Protein 3BBZ (pdb70)

Sequence (96 aa):
GQKVMITKMITDSVANPQMKQAFEQRLAKASTEDALNDIKRDIIRSAIGQKVMITKMITDSSVANPQMKQAFEQRLAKASTEDALNDIKRDIIRSAI

Secondary structure (DSSP, 8-state):
-HHHHHHHHHHHH--SHHHHHHHHHHHHT--SHHHHHHHHHHHHHHT-/-HHHHHHHHHHHH---HHHHHHHHHHHHH--SHHHHHHHHHHHHHHT-

Radius of gyration: 13.41 Å; Cα contacts (8 Å, |Δi|>4): 82; chains: 2; bounding box: 26×40×26 Å

InterPro domains:
  IPR004897 P/V phosphoprotein, paramyxoviral [PF03210] (233-387)

CATH classification: 1.10.8.10

Nearest PDB structures (foldseek):
  3bbz-assembly1_A  TM=1.021E+00  e=3.964E-06  Mumps orthorubulavirus
  4kyc-assembly1_A  TM=9.540E-01  e=2.856E-02  Escherichia coli K-12
  9ir4-assembly1_C  TM=9.599E-01  e=1.755E-01  Henipavirus nipahense
  9ir3-assembly1_C  TM=9.675E-01  e=1.998E-01  Henipavirus nipahense
  9cgi-assembly1_C  TM=9.646E-01  e=1.872E-01  Henipavirus nipahense

Solvent-accessible surface area: 6239 Å² total; per-re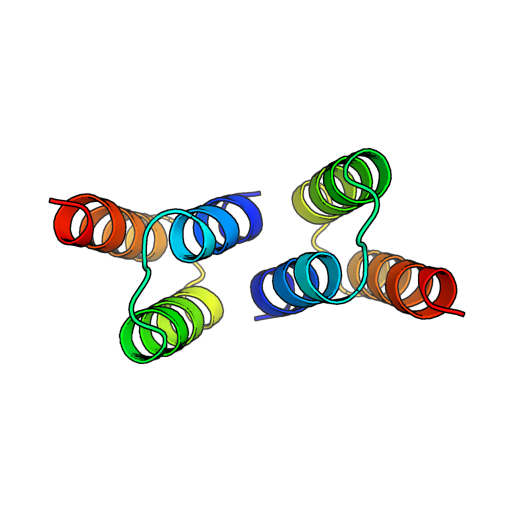sidue (Å²): 61,67,36,0,77,0,2,57,71,0,55,121,52,9,97,80,89,140,83,63,107,62,18,18,114,91,0,19,143,18,92,87,137,114,33,16,66,59,2,45,97,29,4,116,143,59,70,182,60,76,40,0,77,0,2,60,67,0,60,120,52,10,99,76,86,136,80,47,105,63,15,16,138,94,0,27,187,11,98,75,136,101,35,20,65,61,3,42,99,30,3,113,148,58,69,179

Organism: Mumps virus genotype A (strain Jeryl-Lynn) (NCBI:txid11168)

Structure (mmCIF, N/CA/C/O backbone):
data_3BBZ
#
_entry.id   3BBZ
#
_cell.length_a   23.992
_cell.length_b   55.485
_cell.length_c   60.019
_cell.angle_alpha   90.00
_cell.angle_beta   90.00
_cell.angle_gamma   90.00
#
_symmetry.space_group_name_H-M   'P 21 21 21'
#
loop_
_entity.id
_entity.type
_entity.pdbx_description
1 polymer 'P protein'
2 non-polymer 'BROMIDE ION'
3 non-polymer 'FORMIC ACID'
4 water water
#
loop_
_atom_site.group_PDB
_atom_site.id
_atom_site.type_symbol
_atom_site.label_atom_id
_atom_site.label_alt_id
_atom_site.label_comp_id
_atom_site.label_asym_id
_atom_site.label_entity_id
_atom_site.label_seq_id
_atom_site.pdbx_PDB_ins_code
_atom_site.Cartn_x
_atom_site.Cartn_y
_atom_site.Cartn_z
_atom_site.occupancy
_atom_site.B_iso_or_equiv
_atom_site.auth_seq_id
_atom_site.auth_comp_id
_atom_site.auth_asym_id
_atom_site.auth_atom_id
_atom_site.pdbx_PDB_model_num
ATOM 1 N N . GLY A 1 2 ? 48.870 7.655 24.369 1.00 18.98 344 GLY A N 1
ATOM 2 C CA . GLY A 1 2 ? 48.113 8.544 23.396 1.00 17.48 344 GLY A CA 1
ATOM 3 C C . GLY A 1 2 ? 47.118 7.779 22.513 1.00 16.48 344 GLY A C 1
ATOM 4 O O . GLY A 1 2 ? 46.977 8.065 21.314 1.00 15.68 344 GLY A O 1
ATOM 5 N N . GLN A 1 3 ? 46.397 6.846 23.137 1.00 15.03 345 GLN A N 1
ATOM 6 C CA . GLN A 1 3 ? 45.533 5.904 22.447 1.00 13.70 345 GLN A CA 1
ATOM 7 C C . GLN A 1 3 ? 44.388 6.495 21.634 1.00 11.49 345 GLN A C 1
ATOM 8 O O . GLN A 1 3 ? 44.063 5.963 20.615 1.00 12.19 345 GLN A O 1
ATOM 14 N N . LYS A 1 4 ? 43.777 7.577 22.059 1.00 9.13 346 LYS A N 1
ATOM 15 C CA . LYS A 1 4 ? 42.664 8.110 21.279 1.00 8.80 346 LYS A CA 1
ATOM 16 C C . LYS A 1 4 ? 43.050 8.652 19.918 1.00 6.69 346 LYS A C 1
ATOM 17 O O . LYS A 1 4 ? 42.258 8.556 18.995 1.00 7.98 346 LYS A O 1
ATOM 23 N N . VAL A 1 5 ? 44.215 9.265 19.821 1.00 5.09 347 VAL A N 1
ATOM 24 C CA . VAL A 1 5 ? 44.758 9.755 18.538 1.00 3.61 347 VAL A CA 1
ATOM 25 C C . VAL A 1 5 ? 45.072 8.556 17.665 1.00 3.31 347 VAL A C 1
ATOM 26 O O . VAL A 1 5 ? 44.642 8.513 16.524 1.00 2.00 347 VAL A O 1
ATOM 30 N N . MET A 1 6 ? 45.789 7.579 18.233 1.00 4.42 348 MET A N 1
ATOM 31 C CA . MET A 1 6 ? 46.143 6.339 17.540 1.00 4.43 348 MET A CA 1
ATOM 32 C C . MET A 1 6 ? 44.920 5.614 17.003 1.00 3.20 348 MET A C 1
ATOM 33 O O . MET A 1 6 ? 44.903 5.228 15.833 1.00 2.98 348 MET A O 1
ATOM 38 N N . ILE A 1 7 ? 43.897 5.412 17.848 1.00 2.30 349 ILE A N 1
ATOM 39 C CA . ILE A 1 7 ? 42.658 4.701 17.416 1.00 2.00 349 ILE A CA 1
ATOM 40 C C . ILE A 1 7 ? 41.850 5.546 16.438 1.00 2.41 349 ILE A C 1
ATOM 41 O O . ILE A 1 7 ? 41.258 4.977 15.523 1.00 2.95 349 ILE A O 1
ATOM 46 N N . THR A 1 8 ? 41.850 6.882 16.560 1.00 2.00 350 THR A N 1
ATOM 47 C CA . THR A 1 8 ? 41.205 7.695 15.521 1.00 3.51 350 THR A CA 1
ATOM 48 C C . THR A 1 8 ? 41.887 7.481 14.163 1.00 4.52 350 THR A C 1
ATOM 49 O O . THR A 1 8 ? 41.208 7.365 13.176 1.00 4.19 350 THR A O 1
ATOM 53 N N . LYS A 1 9 ? 43.225 7.383 14.147 1.00 4.97 351 LYS A N 1
ATOM 54 C CA . LYS A 1 9 ? 43.955 7.114 12.907 1.00 5.06 351 LYS A CA 1
ATOM 55 C C . LYS A 1 9 ? 43.713 5.719 12.410 1.00 5.65 351 LYS A C 1
ATOM 56 O O . LYS A 1 9 ? 43.638 5.513 11.185 1.00 5.44 351 LYS A O 1
ATOM 62 N N . MET A 1 10 ? 43.573 4.757 13.324 1.00 5.38 352 MET A N 1
ATOM 63 C CA . MET A 1 10 ? 43.166 3.409 12.914 1.00 7.95 352 MET A CA 1
ATOM 64 C C . MET A 1 10 ? 41.868 3.387 12.145 1.00 5.52 352 MET A C 1
ATOM 65 O O . MET A 1 10 ? 41.732 2.682 11.165 1.00 5.78 352 MET A O 1
ATOM 70 N N . ILE A 1 11 ? 40.910 4.156 12.604 1.00 5.94 353 ILE A N 1
ATOM 71 C CA . ILE A 1 11 ? 39.594 4.160 12.006 1.00 5.51 353 ILE A CA 1
ATOM 72 C C . ILE A 1 11 ? 39.693 4.757 10.608 1.00 7.21 353 ILE A C 1
ATOM 73 O O . ILE A 1 11 ? 39.216 4.173 9.634 1.00 8.46 353 ILE A O 1
ATOM 78 N N . THR A 1 12 ? 40.307 5.939 10.516 1.00 9.32 354 THR A N 1
ATOM 79 C CA . THR A 1 12 ? 40.561 6.618 9.232 1.00 10.52 354 THR A CA 1
ATOM 80 C C . THR A 1 12 ? 41.231 5.680 8.198 1.00 11.48 354 THR A C 1
ATOM 81 O O . THR A 1 12 ? 40.801 5.612 7.032 1.00 11.72 354 THR A O 1
ATOM 85 N N . ASP A 1 13 ? 42.217 4.896 8.645 1.00 12.24 355 ASP A N 1
ATOM 86 C CA . ASP A 1 13 ? 43.010 4.059 7.750 1.00 14.16 355 ASP A CA 1
ATOM 87 C C . ASP A 1 13 ? 42.312 2.782 7.319 1.00 16.05 355 ASP A C 1
ATOM 88 O O . ASP A 1 13 ? 42.563 2.286 6.219 1.00 15.72 355 ASP A O 1
ATOM 93 N N . SER A 1 14 ? 41.471 2.246 8.201 1.00 16.76 356 SER A N 1
ATOM 94 C CA . SER A 1 14 ? 41.006 0.904 8.080 1.00 20.23 356 SER A CA 1
ATOM 95 C C . SER A 1 14 ? 39.565 0.900 7.582 1.00 21.02 356 SER A C 1
ATOM 96 O O . SER A 1 14 ? 39.208 0.131 6.701 1.00 21.11 356 SER A O 1
ATOM 99 N N . VAL A 1 15 ? 38.752 1.764 8.174 1.00 22.58 357 VAL A N 1
ATOM 100 C CA . VAL A 1 15 ? 37.314 1.856 7.874 1.00 23.49 357 VAL A CA 1
ATOM 101 C C . VAL A 1 15 ? 37.060 2.845 6.722 1.00 23.88 357 VAL A C 1
ATOM 102 O O . VAL A 1 15 ? 37.223 4.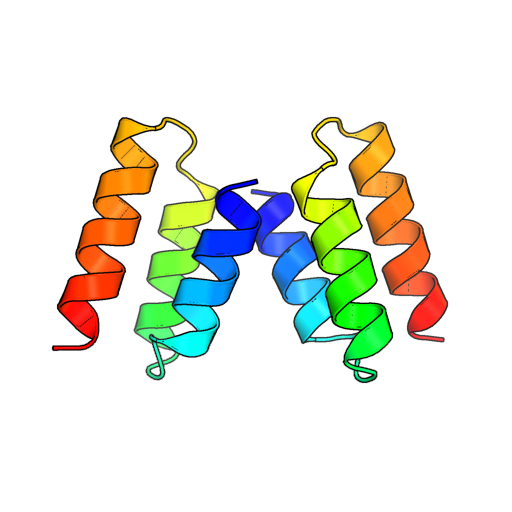077 6.870 1.00 24.35 357 VAL A O 1
ATOM 106 N N . ALA A 1 16 ? 36.683 2.276 5.568 1.00 24.83 358 ALA A N 1
ATOM 107 C CA . ALA A 1 16 ? 36.395 3.036 4.343 1.00 24.48 358 ALA A CA 1
ATOM 108 C C . ALA A 1 16 ? 34.930 3.440 4.269 1.00 23.89 358 ALA A C 1
ATOM 109 O O . ALA A 1 16 ? 34.615 4.484 3.682 1.00 25.26 358 ALA A O 1
ATOM 111 N N . ASN A 1 17 ? 34.031 2.637 4.862 1.00 21.98 359 ASN A N 1
ATOM 112 C CA . ASN A 1 17 ? 32.602 2.954 4.811 1.00 18.43 359 ASN A CA 1
ATOM 113 C C . ASN A 1 17 ? 32.256 4.065 5.829 1.00 16.34 359 ASN A C 1
ATOM 114 O O . ASN A 1 17 ? 32.503 3.917 7.045 1.00 15.42 359 ASN A O 1
ATOM 119 N N . PRO A 1 18 ? 31.774 5.215 5.315 1.00 14.51 360 PRO A N 1
ATOM 120 C CA . PRO A 1 18 ? 31.644 6.437 6.122 1.00 12.79 360 PRO A CA 1
ATOM 121 C C . PRO A 1 18 ? 30.662 6.330 7.291 1.00 10.66 360 PRO A C 1
ATOM 122 O O . PRO A 1 18 ? 30.886 6.944 8.316 1.00 8.28 360 PRO A O 1
ATOM 126 N N . GLN A 1 19 ? 29.630 5.502 7.169 1.00 9.12 361 GLN A N 1
ATOM 127 C CA . GLN A 1 19 ? 28.725 5.309 8.289 1.00 8.62 361 GLN A CA 1
ATOM 128 C C . GLN A 1 19 ? 29.393 4.481 9.397 1.00 6.95 361 GLN A C 1
ATOM 129 O O . GLN A 1 19 ? 29.244 4.782 10.586 1.00 5.82 361 GLN A O 1
ATOM 135 N N . MET A 1 20 ? 30.168 3.461 9.018 1.00 6.44 362 MET A N 1
ATOM 136 C CA . MET A 1 20 ? 30.912 2.671 10.026 1.00 6.38 362 MET A CA 1
ATOM 137 C C . MET A 1 20 ? 31.950 3.541 10.721 1.00 5.30 362 MET A C 1
ATOM 138 O O . MET A 1 20 ? 32.189 3.419 11.935 1.00 5.40 362 MET A O 1
ATOM 143 N N . LYS A 1 21 ? 32.503 4.479 9.962 1.00 5.58 363 LYS A N 1
ATOM 144 C CA . LYS A 1 21 ? 33.561 5.371 10.434 1.00 6.30 363 LYS A CA 1
ATOM 145 C C . LYS A 1 21 ? 32.995 6.295 11.477 1.00 5.55 363 LYS A C 1
ATOM 146 O O . LYS A 1 21 ? 33.607 6.447 12.523 1.00 5.50 363 LYS A O 1
ATOM 152 N N . GLN A 1 22 ? 31.817 6.885 11.203 1.00 6.83 364 GLN A N 1
ATOM 153 C CA . GLN A 1 22 ? 31.111 7.808 12.153 1.00 7.17 364 GLN A CA 1
ATOM 154 C C . GLN A 1 22 ? 30.710 7.096 13.424 1.00 5.38 364 GLN A C 1
ATOM 155 O O . GLN A 1 22 ? 30.778 7.703 14.481 1.00 3.91 364 GLN A O 1
ATOM 161 N N . ALA A 1 23 ? 30.260 5.830 13.311 1.00 3.75 365 ALA A N 1
ATOM 162 C CA . ALA A 1 23 ? 29.853 5.027 14.487 1.00 3.31 365 ALA A CA 1
ATOM 163 C C . ALA A 1 23 ? 31.021 4.682 15.387 1.00 2.94 365 ALA A C 1
ATOM 164 O O . ALA A 1 23 ? 30.907 4.815 16.606 1.00 2.01 365 ALA A O 1
ATOM 166 N N . PHE A 1 24 ? 32.164 4.292 14.785 1.00 2.93 366 PHE A N 1
ATOM 167 C CA . PHE A 1 24 ? 33.389 3.998 15.550 1.00 2.96 366 PHE A CA 1
ATOM 168 C C . PHE A 1 24 ? 33.908 5.242 16.278 1.00 3.56 366 PHE A C 1
ATOM 169 O O . PHE A 1 24 ? 34.351 5.175 17.444 1.00 3.36 366 PHE A O 1
ATOM 177 N N . GLU A 1 25 ? 33.805 6.393 15.612 1.00 4.57 367 GLU A N 1
ATOM 178 C CA . GLU A 1 25 ? 34.290 7.654 16.185 1.00 4.67 367 GLU A CA 1
ATOM 179 C C . GLU A 1 25 ? 33.349 8.107 17.307 1.00 5.22 367 GLU A C 1
ATOM 180 O O . GLU A 1 25 ? 33.797 8.654 18.317 1.00 4.72 367 GLU A O 1
ATOM 186 N N . GLN A 1 26 ? 32.039 7.881 17.141 1.00 3.93 368 GLN A N 1
ATOM 187 C CA . GLN A 1 26 ? 31.103 8.090 18.249 1.00 4.72 368 GLN A CA 1
ATOM 188 C C . GLN A 1 26 ? 31.447 7.160 19.396 1.00 5.31 368 GLN A C 1
ATOM 189 O O . GLN A 1 26 ? 31.484 7.594 20.510 1.00 6.08 368 GLN A O 1
ATOM 195 N N . ARG A 1 27 ? 31.682 5.875 19.106 1.00 6.17 369 ARG A N 1
ATOM 196 C CA . ARG A 1 27 ? 32.139 4.899 20.106 1.00 7.66 369 ARG A CA 1
ATOM 197 C C . ARG A 1 27 ? 33.423 5.325 20.826 1.00 6.77 369 ARG A C 1
ATOM 198 O O . ARG A 1 27 ? 33.515 5.297 22.053 1.00 6.83 369 ARG A O 1
ATOM 206 N N . LEU A 1 28 ? 34.422 5.756 20.058 1.00 6.77 370 LEU A N 1
ATOM 207 C CA . LEU A 1 28 ? 35.685 6.130 20.623 1.00 5.37 370 LEU A CA 1
ATOM 208 C C . LEU A 1 28 ? 35.578 7.378 21.492 1.00 6.23 370 LEU A C 1
ATOM 209 O O . LEU A 1 28 ? 36.177 7.425 22.570 1.00 4.75 370 LEU A O 1
ATOM 214 N N . ALA A 1 29 ? 34.789 8.351 21.044 1.00 5.86 371 ALA A N 1
ATOM 215 C CA . ALA A 1 29 ? 34.634 9.609 21.775 1.00 6.92 371 ALA A CA 1
ATOM 216 C C . ALA A 1 29 ? 34.006 9.399 23.177 1.00 7.77 371 ALA A C 1
ATOM 217 O O . ALA A 1 29 ? 34.237 10.198 24.085 1.00 8.11 371 ALA A O 1
ATOM 219 N N . LYS A 1 30 ? 33.238 8.315 23.335 1.00 8.10 372 LYS A N 1
ATOM 220 C CA . LYS A 1 30 ? 32.445 8.048 24.529 1.00 9.52 3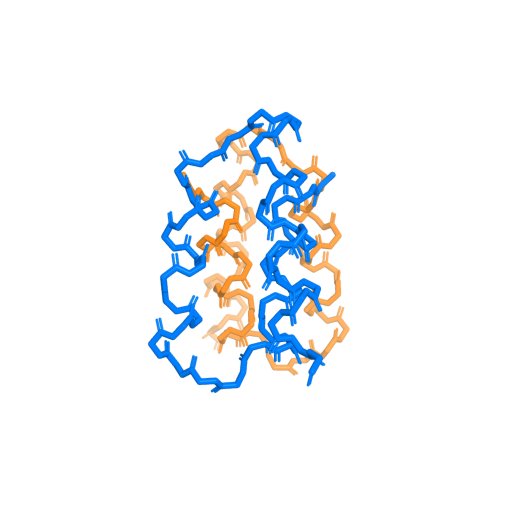72 LYS A CA 1
ATOM 221 C C . LYS A 1 30 ? 33.055 7.006 25.425 1.00 9.80 372 LYS A C 1
ATOM 222 O O . LYS A 1 30 ? 32.347 6.549 26.310 1.00 11.26 372 LYS A O 1
ATOM 228 N N . ALA A 1 31 ? 34.285 6.556 25.142 1.00 9.25 373 ALA A N 1
ATOM 229 C CA . ALA A 1 31 ? 34.993 5.546 25.941 1.00 9.95 373 ALA A CA 1
ATOM 230 C C . ALA A 1 31 ? 36.342 6.110 26.390 1.00 11.03 373 ALA A C 1
ATOM 231 O O . ALA A 1 31 ? 36.956 6.918 25.698 1.00 10.73 373 ALA A O 1
ATOM 233 N N . SER A 1 32 ? 36.822 5.668 27.534 1.00 10.91 374 SER A N 1
ATOM 234 C CA . SER A 1 32 ? 38.097 6.154 27.975 1.00 12.22 374 SER A CA 1
ATOM 235 C C . SER A 1 32 ? 38.932 5.124 28.725 1.00 11.93 374 SER A C 1
ATOM 236 O O . SER A 1 32 ? 40.133 5.347 28.922 1.00 13.98 374 SER A O 1
ATOM 239 N N . THR A 1 33 ? 38.338 4.013 29.146 1.00 9.96 375 THR A N 1
ATOM 240 C CA . THR A 1 33 ? 39.091 3.056 29.964 1.00 8.24 375 THR A CA 1
ATOM 241 C C . THR A 1 33 ? 39.826 2.090 29.045 1.00 7.78 375 THR A C 1
ATOM 242 O O . THR A 1 33 ? 39.424 1.917 27.892 1.00 4.84 375 THR A O 1
ATOM 246 N N . GLU A 1 34 ? 40.860 1.433 29.579 1.00 7.43 376 GLU A N 1
ATOM 247 C CA . GLU A 1 34 ? 41.723 0.564 28.790 1.00 8.04 376 GLU A CA 1
ATOM 248 C C . GLU A 1 34 ? 40.907 -0.602 28.220 1.00 7.13 376 GLU A C 1
ATOM 249 O O . GLU A 1 34 ? 41.092 -0.961 27.044 1.00 6.98 376 GLU A O 1
ATOM 255 N N . ASP A 1 35 ? 39.985 -1.140 29.034 1.00 7.56 377 ASP A N 1
ATOM 256 C CA . ASP A 1 35 ? 39.050 -2.198 28.650 1.00 7.98 377 ASP A CA 1
ATOM 257 C C . ASP A 1 35 ? 38.193 -1.819 27.443 1.00 7.99 377 ASP A C 1
ATOM 258 O O . ASP A 1 35 ? 38.151 -2.569 26.476 1.00 9.16 377 ASP A O 1
ATOM 263 N N . ALA A 1 36 ? 37.537 -0.656 27.498 1.00 6.13 378 ALA A N 1
ATOM 264 C CA . ALA A 1 36 ? 36.692 -0.161 26.412 1.00 5.25 378 ALA A CA 1
ATOM 265 C C . ALA A 1 36 ? 37.469 0.106 25.143 1.00 5.25 378 ALA A C 1
ATOM 266 O O . ALA A 1 36 ? 36.977 -0.182 24.043 1.00 5.53 378 ALA A O 1
ATOM 268 N N . LEU A 1 37 ? 38.665 0.672 25.292 1.00 4.67 379 LEU A N 1
ATOM 269 C CA . LEU A 1 37 ? 39.502 0.983 24.143 1.00 5.33 379 LEU A CA 1
ATOM 270 C C . LEU A 1 37 ? 39.996 -0.284 23.436 1.00 4.90 379 LEU A C 1
ATOM 271 O O . LEU A 1 37 ? 39.960 -0.331 22.203 1.00 5.44 379 LEU A O 1
ATOM 276 N N . ASN A 1 38 ? 40.345 -1.329 24.199 1.00 3.02 380 ASN A N 1
ATOM 277 C CA . ASN A 1 38 ? 40.764 -2.613 23.626 1.00 3.08 380 ASN A CA 1
ATOM 278 C C . ASN A 1 38 ? 39.643 -3.256 22.800 1.00 2.84 380 ASN A C 1
ATOM 279 O O . ASN A 1 38 ? 39.887 -3.807 21.717 1.00 3.63 380 ASN A O 1
ATOM 284 N N . ASP A 1 39 ? 38.421 -3.152 23.314 1.00 3.72 381 ASP A N 1
ATOM 285 C CA . ASP A 1 39 ? 37.233 -3.683 22.644 1.00 4.48 381 ASP A CA 1
ATOM 286 C C . ASP A 1 39 ? 36.945 -2.936 21.327 1.00 4.33 381 ASP A C 1
ATOM 287 O O . ASP A 1 39 ? 36.629 -3.554 20.314 1.00 4.87 381 ASP A O 1
ATOM 292 N N . ILE A 1 40 ? 37.113 -1.620 21.326 1.00 3.65 382 ILE A N 1
ATOM 293 C CA . ILE A 1 40 ? 37.006 -0.846 20.086 1.00 3.67 382 ILE A CA 1
ATOM 294 C C . ILE A 1 40 ? 38.094 -1.229 19.077 1.00 3.29 382 ILE A C 1
ATOM 295 O O . ILE A 1 40 ? 37.797 -1.524 17.934 1.00 3.39 382 ILE A O 1
ATOM 300 N N . LYS A 1 41 ? 39.346 -1.276 19.530 1.00 3.35 383 LYS A N 1
ATOM 301 C CA . LYS A 1 41 ? 40.469 -1.794 18.734 1.00 2.80 383 LYS A CA 1
ATOM 302 C C . LYS A 1 41 ? 40.238 -3.194 18.191 1.00 3.69 383 LYS A C 1
ATOM 303 O O . LYS A 1 41 ? 40.465 -3.449 16.987 1.00 3.02 383 LYS A O 1
ATOM 309 N N . ARG A 1 4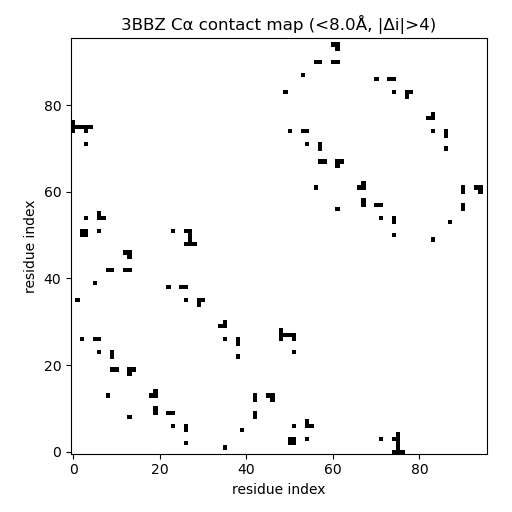2 ? 39.734 -4.081 19.053 1.00 3.64 384 ARG A N 1
ATOM 310 C CA . ARG A 1 42 ? 39.382 -5.437 18.619 1.00 4.40 384 ARG A CA 1
ATOM 311 C C . ARG A 1 42 ? 38.391 -5.369 17.432 1.00 4.37 384 ARG A C 1
ATOM 312 O O . ARG A 1 42 ? 38.597 -6.033 16.411 1.00 3.59 384 ARG A O 1
ATOM 320 N N . ASP A 1 43 ? 37.326 -4.570 17.557 1.00 4.62 385 ASP A N 1
ATOM 321 C CA . ASP A 1 43 ? 36.336 -4.511 16.457 1.00 4.72 385 ASP A CA 1
ATOM 322 C C . ASP A 1 43 ? 36.824 -3.808 15.190 1.00 3.83 385 ASP A C 1
ATOM 323 O O . ASP A 1 43 ? 36.379 -4.185 14.125 1.00 5.14 385 ASP A O 1
ATOM 328 N N . ILE A 1 44 ? 37.689 -2.796 15.298 1.00 3.30 386 ILE A N 1
ATOM 329 C CA . ILE A 1 44 ? 38.380 -2.186 14.141 1.00 3.88 386 ILE A CA 1
ATOM 330 C C . ILE A 1 44 ? 39.224 -3.212 13.372 1.00 4.61 386 ILE A C 1
ATOM 331 O O . ILE A 1 44 ? 39.116 -3.351 12.133 1.00 5.11 386 ILE A O 1
ATOM 336 N N . ILE A 1 45 ? 39.997 -4.009 14.111 1.00 6.15 387 ILE A N 1
ATOM 337 C CA . ILE A 1 45 ? 40.874 -5.028 13.488 1.00 6.31 387 ILE A CA 1
ATOM 338 C C . ILE A 1 45 ? 40.053 -6.072 12.735 1.00 7.05 387 ILE A C 1
ATOM 339 O O . ILE A 1 45 ? 40.402 -6.448 11.624 1.00 7.07 387 ILE A O 1
ATOM 344 N N . ARG A 1 46 ? 38.983 -6.553 13.358 1.00 8.52 388 ARG A N 1
ATOM 345 C CA . ARG A 1 46 ? 38.059 -7.541 12.775 1.00 10.08 388 ARG A CA 1
ATOM 346 C C . ARG A 1 46 ? 37.372 -7.052 11.502 1.00 13.29 388 ARG A C 1
ATOM 347 O O . ARG A 1 46 ? 37.152 -7.842 10.576 1.00 12.30 388 ARG A O 1
ATOM 355 N N . SER A 1 47 ? 36.992 -5.761 11.495 1.00 16.31 389 SER A N 1
ATOM 356 C CA . SER A 1 47 ? 36.193 -5.158 10.432 1.00 20.20 389 SER A CA 1
ATOM 357 C C . SER A 1 47 ? 36.915 -5.082 9.112 1.00 22.49 389 SER A C 1
ATOM 358 O O . SER A 1 47 ? 36.261 -5.001 8.073 1.00 24.31 389 SER A O 1
ATOM 361 N N . ALA A 1 48 ? 38.245 -5.120 9.161 1.00 25.12 390 ALA A N 1
ATOM 362 C CA . ALA A 1 48 ? 39.092 -5.228 7.973 1.00 27.17 390 ALA A CA 1
ATOM 363 C C . ALA A 1 48 ? 39.490 -6.667 7.567 1.00 28.35 390 ALA A C 1
ATOM 364 O O . ALA A 1 48 ? 40.482 -6.851 6.839 1.00 29.03 390 ALA A O 1
ATOM 366 N N . ILE A 1 49 ? 38.755 -7.685 8.027 1.00 29.03 391 ILE A N 1
ATOM 367 C CA . ILE A 1 49 ? 39.015 -9.075 7.584 1.00 29.69 391 ILE A CA 1
ATOM 368 C C . ILE A 1 49 ? 38.051 -9.542 6.483 1.00 30.32 391 ILE A C 1
ATOM 369 O O . ILE A 1 49 ? 38.025 -8.981 5.384 1.00 31.54 391 ILE A O 1
ATOM 374 N N . GLY B 1 2 ? 35.255 13.782 24.467 1.00 15.13 344 GLY B N 1
ATOM 375 C CA . GLY B 1 2 ? 35.830 13.403 23.095 1.00 14.94 344 GLY B CA 1
ATOM 376 C C . GLY B 1 2 ? 36.744 14.364 22.293 1.00 14.53 344 GLY B C 1
ATOM 377 O O . GLY B 1 2 ? 36.781 14.311 21.055 1.00 14.54 344 GLY B O 1
ATOM 378 N N . GLN B 1 3 ? 37.493 15.220 22.986 1.00 13.24 345 GLN B N 1
ATOM 379 C CA . GLN B 1 3 ? 38.320 16.257 22.347 1.00 12.24 345 GLN B CA 1
ATOM 380 C C . GLN B 1 3 ? 39.495 15.678 21.524 1.00 10.57 345 GLN B C 1
ATOM 381 O O . GLN B 1 3 ? 39.832 16.207 20.461 1.00 9.47 345 GLN B O 1
ATOM 387 N N . LYS B 1 4 ? 40.114 14.584 21.967 1.00 8.83 346 LYS B N 1
ATOM 388 C CA . LYS B 1 4 ? 41.230 14.057 21.194 1.00 8.29 346 LYS B CA 1
ATOM 389 C C . LYS B 1 4 ? 40.816 13.569 19.824 1.00 7.43 346 LYS B C 1
ATOM 390 O O . LYS B 1 4 ? 41.541 13.812 18.847 1.00 8.25 346 LYS B O 1
ATOM 396 N N . VAL B 1 5 ? 39.652 12.915 19.748 1.00 5.83 347 VAL B N 1
ATOM 397 C CA . VAL B 1 5 ? 39.088 12.409 18.487 1.00 4.45 347 VAL B CA 1
ATOM 398 C C . VAL B 1 5 ? 38.748 13.610 17.591 1.00 3.98 347 VAL B C 1
ATOM 399 O O . VAL B 1 5 ? 39.155 13.648 16.422 1.00 2.00 347 VAL B O 1
ATOM 403 N N . MET B 1 6 ? 38.066 14.599 18.179 1.00 3.19 348 MET B N 1
ATOM 404 C CA . MET B 1 6 ? 37.744 15.850 17.469 1.00 4.08 348 MET B CA 1
ATOM 405 C C . MET B 1 6 ? 38.965 16.576 16.908 1.00 2.00 348 MET B C 1
ATOM 406 O O . MET B 1 6 ? 38.994 16.905 15.727 1.00 2.00 348 MET B O 1
ATOM 411 N N . ILE B 1 7 ? 39.965 16.815 17.745 1.00 2.00 349 ILE B N 1
ATOM 412 C CA . ILE B 1 7 ? 41.216 17.482 17.279 1.00 2.00 349 ILE B CA 1
ATOM 413 C C . ILE B 1 7 ? 42.025 16.621 16.320 1.00 2.46 349 ILE B C 1
ATOM 414 O O . ILE B 1 7 ? 42.646 17.172 15.437 1.00 2.99 349 ILE B O 1
ATOM 419 N N . THR B 1 8 ? 42.050 15.292 16.464 1.00 2.15 350 THR B N 1
ATOM 420 C CA . THR B 1 8 ? 42.725 14.456 15.422 1.00 3.98 350 THR B CA 1
ATOM 421 C C . THR B 1 8 ? 42.062 14.690 14.045 1.00 4.32 350 THR B C 1
ATOM 422 O O . THR B 1 8 ? 42.739 14.886 13.058 1.00 3.87 350 THR B O 1
ATOM 426 N N . LYS B 1 9 ? 40.728 14.707 13.999 1.00 5.52 351 LYS B N 1
ATOM 427 C CA . LYS B 1 9 ? 40.039 15.016 12.749 1.00 4.63 351 LYS B CA 1
ATOM 428 C C . LYS B 1 9 ? 40.315 16.398 12.256 1.00 6.60 351 LYS B C 1
ATOM 429 O O . LYS B 1 9 ? 40.400 16.583 11.024 1.00 6.54 351 LYS B O 1
ATOM 435 N N . MET B 1 10 ? 40.418 17.384 13.163 1.00 6.52 352 MET B N 1
ATOM 436 C CA . MET B 1 10 ? 40.742 18.759 12.756 1.00 8.84 352 MET B CA 1
ATOM 437 C C . MET B 1 10 ? 42.047 18.813 12.000 1.00 6.99 352 MET B C 1
ATOM 438 O O . MET B 1 10 ? 42.162 19.493 10.979 1.00 6.91 352 MET B O 1
ATOM 443 N N . ILE B 1 11 ? 43.044 18.130 12.539 1.00 6.89 353 ILE B N 1
ATOM 444 C CA . ILE B 1 11 ? 44.368 18.024 11.903 1.00 7.18 353 ILE B CA 1
ATOM 445 C C . ILE B 1 11 ? 44.265 17.388 10.499 1.00 7.27 353 ILE B C 1
ATOM 446 O O . ILE B 1 11 ? 44.755 17.943 9.506 1.00 7.20 353 ILE B O 1
ATOM 451 N N . THR B 1 12 ? 43.631 16.222 10.441 1.00 9.08 354 THR B N 1
ATOM 452 C CA . THR B 1 12 ? 43.360 15.511 9.165 1.00 10.53 354 THR B CA 1
ATOM 453 C C . THR B 1 12 ? 42.687 16.423 8.153 1.00 11.61 354 THR B C 1
ATOM 454 O O . THR B 1 12 ? 43.112 16.463 6.969 1.00 12.37 354 THR B O 1
ATOM 458 N N . ASP B 1 13 ? 41.698 17.210 8.604 1.00 12.37 355 ASP B N 1
ATOM 459 C CA . ASP B 1 13 ? 40.926 18.069 7.683 1.00 14.15 355 ASP B CA 1
ATOM 460 C C . ASP B 1 13 ? 41.675 19.316 7.229 1.00 15.38 355 ASP B C 1
ATOM 461 O O . ASP B 1 13 ? 41.539 19.737 6.103 1.00 15.32 355 ASP B O 1
ATOM 466 N N . SER B 1 14 ? 42.395 19.933 8.150 1.00 16.41 356 SER B N 1
ATOM 467 C CA A SER B 1 14 ? 42.926 21.279 7.966 0.50 17.87 356 SER B CA 1
ATOM 468 C CA B SER B 1 14 ? 42.922 21.280 7.945 0.50 18.16 356 SER B CA 1
ATOM 469 C C . SER B 1 14 ? 44.340 21.248 7.405 1.00 18.74 356 SER B C 1
ATOM 470 O O . SER B 1 14 ? 44.680 21.996 6.491 1.00 19.40 356 SER B O 1
ATOM 475 N N . VAL B 1 15 ? 45.161 20.386 7.988 1.00 19.57 357 VAL B N 1
ATOM 476 C CA . VAL B 1 15 ? 46.595 20.411 7.745 1.00 19.89 357 VAL B CA 1
ATOM 477 C C . VAL B 1 15 ? 46.983 19.501 6.577 1.00 19.90 357 VAL B C 1
ATOM 478 O O . VAL B 1 15 ? 46.916 18.268 6.702 1.00 20.64 357 VAL B O 1
ATOM 482 N N . ALA B 1 16 ? 47.397 20.103 5.453 1.00 19.95 358 ALA B N 1
ATOM 483 C CA . ALA B 1 16 ? 47.713 19.318 4.247 1.00 19.81 358 ALA B CA 1
ATOM 484 C C . ALA B 1 16 ? 49.185 18.893 4.210 1.00 19.42 358 ALA B C 1
ATOM 485 O O . ALA B 1 16 ? 49.526 17.873 3.613 1.00 19.81 358 ALA B O 1
ATOM 487 N N . ASN B 1 17 ? 50.058 19.657 4.862 1.00 17.48 359 ASN B N 1
ATOM 488 C CA . ASN B 1 17 ? 51.458 19.279 4.890 1.00 15.16 359 ASN B CA 1
ATOM 489 C C . ASN B 1 17 ? 51.713 18.099 5.867 1.00 13.72 359 ASN B C 1
ATOM 490 O O . ASN B 1 17 ? 51.513 18.223 7.080 1.00 13.56 359 ASN B O 1
ATOM 495 N N . PRO B 1 18 ? 52.130 16.942 5.341 1.00 12.49 360 PRO B N 1
ATOM 496 C CA . PRO B 1 18 ? 52.214 15.730 6.170 1.00 11.63 360 PRO B CA 1
ATOM 497 C C . PRO B 1 18 ? 53.214 15.857 7.324 1.00 9.97 360 PRO B C 1
ATOM 498 O O . PRO B 1 18 ? 53.035 15.229 8.365 1.00 9.94 360 PRO B O 1
ATOM 502 N N . GLN B 1 19 ? 54.231 16.692 7.170 1.00 8.34 361 GLN B N 1
ATOM 503 C CA . GLN B 1 19 ? 55.165 16.906 8.265 1.00 7.93 361 GLN B CA 1
ATOM 504 C C . GLN B 1 19 ? 54.554 17.681 9.428 1.00 6.26 361 GLN B C 1
ATOM 505 O O . GLN B 1 19 ? 54.807 17.357 10.591 1.00 4.07 361 GLN B O 1
ATOM 511 N N . MET B 1 20 ? 53.763 18.704 9.108 1.00 5.80 362 MET B N 1
ATOM 512 C CA . MET B 1 20 ? 53.034 19.480 10.129 1.00 7.32 362 MET B CA 1
ATOM 513 C C . MET B 1 20 ? 51.977 18.631 10.795 1.00 6.08 362 MET B C 1
ATOM 514 O O . MET B 1 20 ? 51.736 18.732 11.965 1.00 6.29 362 MET B O 1
ATOM 519 N N . LYS B 1 21 ? 51.343 17.794 10.002 1.00 6.82 363 LYS B N 1
ATOM 520 C CA . LYS B 1 21 ? 50.350 16.833 10.467 1.00 7.95 363 LYS B CA 1
ATOM 521 C C . LYS B 1 21 ? 50.944 15.836 11.499 1.00 6.33 363 LYS B C 1
ATOM 522 O O . LYS B 1 21 ? 50.345 15.659 12.566 1.00 4.93 363 LYS B O 1
ATOM 530 N N . GLN B 1 22 ? 52.090 15.197 11.185 1.00 6.28 364 GLN B N 1
ATOM 531 C CA . GLN B 1 22 ? 52.827 14.318 12.153 1.00 7.45 364 GLN B CA 1
ATOM 532 C C . GLN B 1 22 ? 53.212 15.087 13.436 1.00 5.26 364 GLN B C 1
ATOM 533 O O . GLN B 1 22 ? 53.090 14.534 14.521 1.00 4.20 364 GLN B O 1
ATOM 539 N N . ALA B 1 23 ? 53.724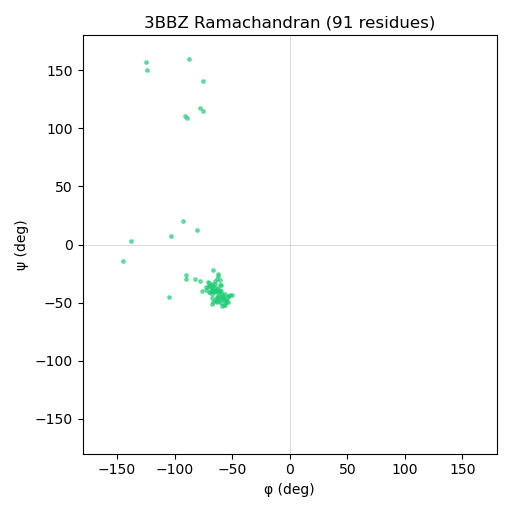 16.325 13.299 1.00 3.46 365 ALA B N 1
ATOM 540 C CA . ALA B 1 23 ? 54.087 17.137 14.471 1.00 2.19 365 ALA B CA 1
ATOM 541 C C . ALA B 1 23 ? 52.863 17.457 15.325 1.00 2.09 365 ALA B C 1
ATOM 542 O O . ALA B 1 23 ? 52.928 17.294 16.557 1.00 2.00 365 ALA B O 1
ATOM 544 N N . PHE B 1 24 ? 51.744 17.885 14.686 1.00 2.00 366 PHE B N 1
ATOM 545 C CA . PHE B 1 24 ? 50.532 18.151 15.445 1.00 2.92 366 PHE B CA 1
ATOM 546 C C . PHE B 1 24 ? 50.020 16.907 16.214 1.00 4.33 366 PHE B C 1
ATOM 547 O O . PHE B 1 24 ? 49.584 17.000 17.388 1.00 4.37 366 PHE B O 1
ATOM 555 N N . GLU B 1 25 ? 50.108 15.736 15.564 1.00 5.63 367 GLU B N 1
ATOM 556 C CA . GLU B 1 25 ? 49.626 14.471 16.162 1.00 6.22 367 GLU B CA 1
ATOM 557 C C . GLU B 1 25 ? 50.544 14.014 17.324 1.00 5.52 367 GLU B C 1
ATOM 558 O O . GLU B 1 25 ? 50.055 13.457 18.314 1.00 4.16 367 GLU B O 1
ATOM 564 N N . GLN B 1 26 ? 51.863 14.241 17.187 1.00 5.16 368 GLN B N 1
ATOM 565 C CA . GLN B 1 26 ? 52.785 14.026 18.312 1.00 6.19 368 GLN B CA 1
ATOM 566 C C . GLN B 1 26 ? 52.435 14.927 19.499 1.00 6.32 368 GLN B C 1
ATOM 567 O O . GLN B 1 26 ? 52.439 14.488 20.632 1.00 7.38 368 GLN B O 1
ATOM 573 N N . ARG B 1 27 ? 52.133 16.185 19.204 1.00 8.00 369 ARG B N 1
ATOM 574 C CA . ARG B 1 27 ? 51.731 17.197 20.182 1.00 9.23 369 ARG B CA 1
ATOM 575 C C . ARG B 1 27 ? 50.442 16.743 20.843 1.00 7.99 369 ARG B C 1
ATOM 576 O O . ARG B 1 27 ? 50.323 16.748 22.076 1.00 7.85 369 ARG B O 1
ATOM 584 N N . LEU B 1 28 ? 49.465 16.334 20.026 1.00 6.82 370 LEU B N 1
ATOM 585 C CA . LEU B 1 28 ? 48.159 15.956 20.545 1.00 5.71 370 LEU B CA 1
ATOM 586 C C . LEU B 1 28 ? 48.208 14.681 21.386 1.00 6.99 370 LEU B C 1
ATOM 587 O O . LEU B 1 28 ? 47.548 14.597 22.424 1.00 6.28 370 LEU B O 1
ATOM 592 N N . ALA B 1 29 ? 49.013 13.711 20.963 1.00 7.97 371 ALA B N 1
ATOM 593 C CA . ALA B 1 29 ? 49.099 12.448 21.669 1.00 10.04 371 ALA B CA 1
ATOM 594 C C . ALA B 1 29 ? 49.675 12.669 23.049 1.00 11.93 371 ALA B C 1
ATOM 595 O O . A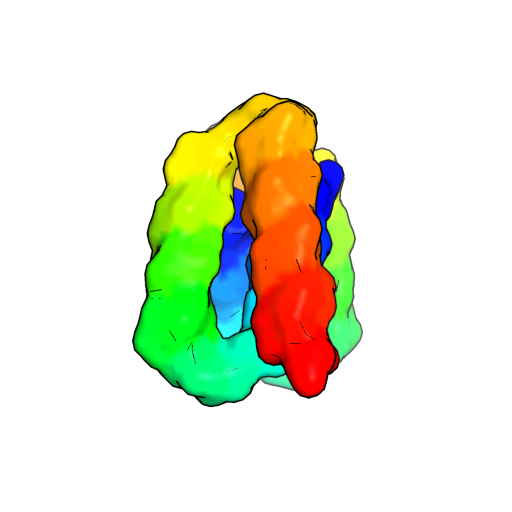LA B 1 29 ? 49.293 11.967 23.986 1.00 13.08 371 ALA B O 1
ATOM 597 N N . LYS B 1 30 ? 50.557 13.663 23.185 1.00 13.62 372 LYS B N 1
ATOM 598 C CA . LYS B 1 30 ? 51.176 13.936 24.478 1.00 15.31 372 LYS B CA 1
ATOM 599 C C . LYS B 1 30 ? 50.297 14.787 25.402 1.00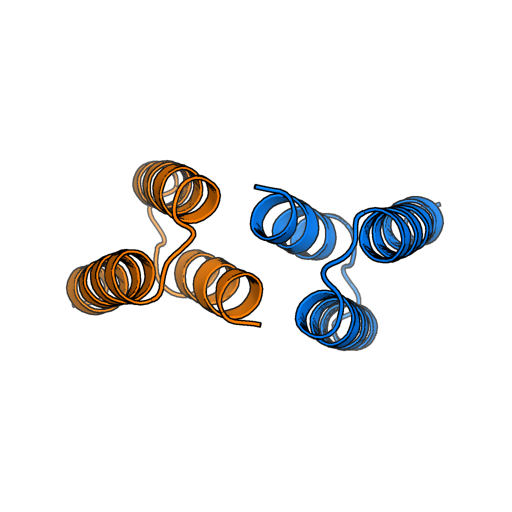 15.06 372 LYS B C 1
ATOM 600 O O . LYS B 1 30 ? 50.349 14.604 26.602 1.00 16.05 372 LYS B O 1
ATOM 606 N N . ALA B 1 31 ? 49.452 15.662 24.854 1.00 14.49 373 ALA B N 1
ATOM 607 C CA . ALA B 1 31 ? 48.647 16.568 25.688 1.00 13.73 373 ALA B CA 1
ATOM 608 C C . ALA B 1 31 ? 47.464 15.894 26.390 1.00 13.62 373 ALA B C 1
ATOM 609 O O . ALA B 1 31 ? 46.785 15.066 25.832 1.00 12.71 373 ALA B O 1
ATOM 611 N N . SER B 1 32 ? 47.211 16.275 27.627 1.00 13.83 374 SER B N 1
ATOM 612 C CA . SER B 1 32 ? 46.137 15.629 28.366 1.00 14.77 374 SER B CA 1
ATOM 613 C C . SER B 1 32 ? 45.241 16.566 29.193 1.00 13.91 374 SER B C 1
ATOM 614 O O . SER B 1 32 ? 44.332 16.087 29.896 1.00 16.06 374 SER B O 1
ATOM 617 N N 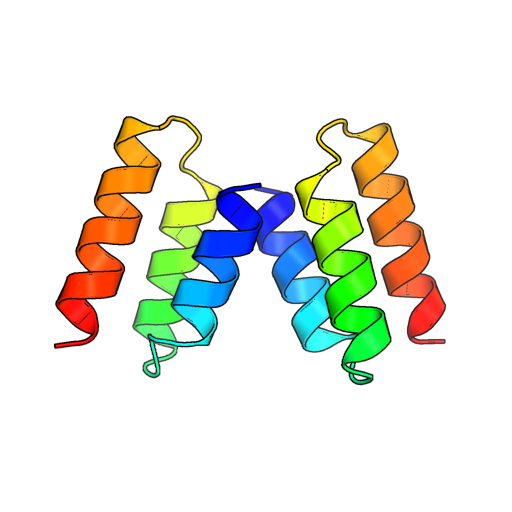. THR B 1 33 ? 45.476 17.877 29.114 1.00 10.50 375 THR B N 1
ATOM 618 C CA . THR B 1 33 ? 44.723 18.843 29.932 1.00 8.12 375 THR B CA 1
ATOM 619 C C . THR B 1 33 ? 44.097 19.867 29.000 1.00 7.62 375 THR B C 1
ATOM 620 O O . THR B 1 33 ? 44.624 20.094 27.909 1.00 5.68 375 THR B O 1
ATOM 624 N N . GLU B 1 34 ? 43.027 20.512 29.470 1.00 7.33 376 GLU B N 1
ATOM 625 C CA . GLU B 1 34 ? 42.229 21.442 28.674 1.00 7.84 376 GLU B CA 1
ATOM 626 C C . GLU B 1 34 ? 43.045 22.614 28.157 1.00 7.76 376 GLU B C 1
ATOM 627 O O . GLU B 1 34 ? 42.810 23.070 27.053 1.00 6.56 376 GLU B O 1
ATOM 633 N N . ASP B 1 35 ? 44.021 23.082 28.952 1.00 8.14 377 ASP B N 1
ATOM 634 C CA . ASP B 1 35 ? 44.849 24.213 28.546 1.00 8.90 377 ASP B CA 1
ATOM 635 C C . ASP B 1 35 ? 45.812 23.868 27.366 1.00 8.79 377 ASP B C 1
ATOM 636 O O . ASP B 1 35 ? 45.970 24.635 26.423 1.00 9.37 377 ASP B O 1
ATOM 641 N N . ALA B 1 36 ? 46.400 22.684 27.418 1.00 7.94 378 ALA B N 1
ATOM 642 C CA . ALA B 1 36 ? 47.277 22.192 26.378 1.00 6.72 378 ALA B CA 1
ATOM 643 C C . ALA B 1 36 ? 46.501 21.924 25.096 1.00 6.13 378 ALA B C 1
ATOM 644 O O . ALA B 1 36 ? 46.984 22.229 24.022 1.00 6.45 378 ALA B O 1
ATOM 646 N N . LEU B 1 37 ? 45.294 21.370 25.206 1.00 5.73 379 LEU B N 1
ATOM 647 C CA . LEU B 1 37 ? 44.458 21.102 24.010 1.00 6.05 379 LEU B CA 1
ATOM 648 C C . LEU B 1 37 ? 43.977 22.403 23.335 1.00 6.32 379 LEU B C 1
ATOM 649 O O . LEU B 1 37 ? 43.935 22.501 22.111 1.00 6.24 379 LEU B O 1
ATOM 654 N N . ASN B 1 38 ? 43.616 23.403 24.132 1.00 5.01 380 ASN B N 1
ATOM 655 C CA . ASN B 1 38 ? 43.261 24.700 23.583 1.00 4.98 380 ASN B CA 1
ATOM 656 C C . ASN B 1 38 ? 44.407 25.309 22.768 1.00 4.32 380 ASN B C 1
ATOM 657 O O . ASN B 1 38 ? 44.171 25.876 21.699 1.00 5.07 380 ASN B O 1
ATOM 662 N N . ASP B 1 39 ? 45.640 25.215 23.269 1.00 5.36 381 ASP B N 1
ATOM 663 C CA . ASP B 1 39 ? 46.800 25.797 22.550 1.00 5.74 381 ASP B CA 1
ATOM 664 C C . ASP B 1 39 ? 47.033 25.060 21.241 1.00 4.76 381 ASP B C 1
ATOM 665 O O . ASP B 1 39 ? 47.338 25.682 20.226 1.00 6.64 381 ASP B O 1
ATOM 670 N N . ILE B 1 40 ? 46.878 23.746 21.257 1.00 4.28 382 ILE B N 1
ATOM 671 C CA . ILE B 1 40 ? 46.965 22.970 20.023 1.00 4.08 382 ILE B CA 1
ATOM 672 C C . ILE B 1 40 ? 45.849 23.372 19.060 1.00 3.69 382 ILE B C 1
ATOM 673 O O . ILE B 1 40 ? 46.130 23.659 17.903 1.00 3.80 382 ILE B O 1
ATOM 678 N N . LYS B 1 41 ? 44.588 23.425 19.514 1.00 3.24 383 LYS B N 1
ATOM 679 C CA . LYS B 1 41 ? 43.493 23.956 18.620 1.00 2.79 383 LYS B CA 1
ATOM 680 C C . LYS B 1 41 ? 43.802 25.348 18.056 1.00 2.84 383 LYS B C 1
ATOM 681 O O . LYS B 1 41 ? 43.577 25.628 16.841 1.00 2.71 383 LYS B O 1
ATOM 687 N N . ARG B 1 42 ? 44.306 26.215 18.939 1.00 2.05 384 ARG B N 1
ATOM 688 C CA . ARG B 1 42 ? 44.685 27.580 18.558 1.00 3.43 384 ARG B CA 1
ATOM 689 C C . ARG B 1 42 ? 45.651 27.538 17.371 1.00 3.76 384 ARG B C 1
ATOM 690 O O . ARG B 1 42 ? 45.449 28.190 16.337 1.00 3.40 384 ARG B O 1
ATOM 698 N N . ASP B 1 43 ? 46.686 26.713 17.491 1.00 5.54 385 ASP B N 1
ATOM 699 C CA . ASP B 1 43 ? 47.663 26.653 16.391 1.00 6.04 385 ASP B CA 1
ATOM 700 C C . ASP B 1 43 ? 47.161 26.019 15.102 1.00 5.15 385 ASP B C 1
ATOM 701 O O . ASP B 1 43 ? 47.575 26.453 14.033 1.00 4.65 385 ASP B O 1
ATOM 706 N N . ILE B 1 44 ? 46.315 24.988 15.208 1.00 4.13 386 ILE B N 1
ATOM 707 C CA . ILE B 1 44 ? 45.621 24.397 14.054 1.00 4.04 386 ILE B CA 1
ATOM 708 C C . ILE B 1 44 ? 44.780 25.455 13.282 1.00 4.15 386 ILE B C 1
ATOM 709 O O . ILE B 1 44 ? 44.901 25.564 12.072 1.00 3.49 386 ILE B O 1
ATOM 714 N N . ILE B 1 45 ? 43.982 26.256 13.997 1.00 5.57 387 ILE B N 1
ATOM 715 C CA . ILE B 1 45 ? 43.093 27.276 13.389 1.00 6.24 387 ILE B CA 1
ATOM 716 C C . ILE B 1 45 ? 43.945 28.359 12.732 1.00 6.78 387 ILE B C 1
ATOM 717 O O . ILE B 1 45 ? 43.633 28.772 11.654 1.00 6.28 387 ILE B O 1
ATOM 722 N N . ARG B 1 46 ? 45.034 28.781 13.376 1.00 7.80 388 ARG B N 1
ATOM 723 C CA . ARG B 1 46 ? 45.974 29.730 12.787 1.00 9.81 388 ARG B CA 1
ATOM 724 C C . ARG B 1 46 ? 46.689 29.260 11.517 1.00 13.03 388 ARG B C 1
ATOM 725 O O . ARG B 1 46 ? 46.863 30.053 10.557 1.00 11.59 388 ARG B O 1
ATOM 733 N N . SER B 1 47 ? 47.155 28.008 11.535 1.00 15.78 389 SER B N 1
ATOM 734 C CA . SER B 1 47 ? 47.842 27.414 10.384 1.00 19.70 389 SER B CA 1
ATOM 735 C C . SER B 1 47 ? 46.949 27.365 9.157 1.00 22.40 389 SER B C 1
ATOM 736 O O . SER B 1 47 ? 47.450 27.475 8.027 1.00 23.56 389 SER B O 1
ATOM 739 N N . ALA B 1 48 ? 45.636 27.236 9.379 1.00 24.49 390 ALA B N 1
ATOM 740 C CA . ALA B 1 48 ? 44.643 27.195 8.301 1.00 26.19 390 ALA B CA 1
ATOM 741 C C . ALA B 1 48 ? 44.258 28.558 7.745 1.00 27.55 390 ALA B C 1
ATOM 742 O O . ALA B 1 48 ? 43.248 28.671 7.041 1.00 27.40 390 ALA B O 1
ATOM 744 N N . ILE B 1 49 ? 45.026 29.590 8.098 1.00 28.76 391 ILE B N 1
ATOM 745 C CA . ILE B 1 49 ? 44.938 30.906 7.445 1.00 30.54 391 ILE B CA 1
ATOM 746 C C . ILE B 1 49 ? 46.130 31.043 6.489 1.00 31.38 391 ILE B C 1
ATOM 747 O O . ILE B 1 49 ? 46.034 31.698 5.448 1.00 32.85 391 ILE B O 1
#

Foldseek 3Di:
DLLVVVLVLLVVQPPDVVVSVVLNVQSVPDDDPVSSVVSVVVSVVVND/DLLVVVLVLLVPQPPPVVVSVVLNVQSVPDDDPVSSVVSVVVSVVVSD

B-factor: mean 10.78, std 7.63, range [2.0, 46.74]